Protein AF-A0A8T4PAF2-F1 (afdb_monomer_lite)

Sequence (77 aa):
MEIDIVIVPEGKGKDIVYSISSIQVPNVVTQGNSIEQAKLRLKEALELYFEEAPKEKQALIMIEQEENAPMISRMLL

Structure (mmCIF, N/CA/C/O backbone):
data_AF-A0A8T4PAF2-F1
#
_entry.id   AF-A0A8T4PAF2-F1
#
loop_
_atom_site.group_PDB
_atom_site.id
_atom_site.type_symbol
_atom_site.label_atom_id
_atom_site.label_alt_id
_atom_site.label_comp_id
_atom_site.label_asym_id
_atom_site.label_entity_id
_atom_site.label_seq_id
_atom_site.pdbx_PDB_ins_code
_atom_site.Cartn_x
_atom_site.Cartn_y
_atom_site.Cartn_z
_atom_site.occupancy
_atom_site.B_iso_or_equiv
_atom_site.auth_seq_id
_atom_site.auth_comp_id
_atom_site.auth_asym_id
_atom_site.auth_atom_id
_atom_site.pdbx_PDB_model_num
ATOM 1 N N . MET A 1 1 ? 13.076 6.221 -0.806 1.00 72.00 1 MET A N 1
ATOM 2 C CA . MET A 1 1 ? 12.123 6.649 -1.859 1.00 72.00 1 MET A CA 1
ATOM 3 C C . MET A 1 1 ? 10.887 7.149 -1.137 1.00 72.00 1 MET A C 1
ATOM 5 O O . MET A 1 1 ? 10.556 6.561 -0.107 1.00 72.00 1 MET A O 1
ATOM 9 N N . GLU A 1 2 ? 10.283 8.248 -1.577 1.00 74.31 2 GLU A N 1
ATOM 10 C CA . GLU A 1 2 ? 9.127 8.833 -0.889 1.00 74.31 2 GLU A CA 1
ATOM 11 C C . GLU A 1 2 ? 7.850 8.480 -1.648 1.00 74.31 2 GLU A C 1
ATOM 13 O O . GLU A 1 2 ? 7.527 9.086 -2.657 1.00 74.31 2 GLU A O 1
ATOM 18 N N . ILE A 1 3 ? 7.091 7.511 -1.140 1.00 80.94 3 ILE A N 1
ATOM 19 C CA . ILE A 1 3 ? 5.863 7.078 -1.808 1.00 80.94 3 ILE A CA 1
ATOM 20 C C . ILE A 1 3 ? 4.655 7.815 -1.238 1.00 80.94 3 ILE A C 1
ATOM 22 O O . ILE A 1 3 ? 4.467 7.878 -0.017 1.00 80.94 3 ILE A O 1
ATOM 26 N N . ASP A 1 4 ? 3.817 8.327 -2.138 1.00 85.19 4 ASP A N 1
ATOM 27 C CA . ASP A 1 4 ? 2.530 8.906 -1.785 1.00 85.19 4 ASP A CA 1
ATOM 28 C C . ASP A 1 4 ? 1.515 7.799 -1.527 1.00 85.19 4 ASP A C 1
ATOM 30 O O . ASP A 1 4 ? 1.367 6.846 -2.302 1.00 85.19 4 ASP A O 1
ATOM 34 N N . ILE A 1 5 ? 0.787 7.938 -0.423 1.00 88.12 5 ILE A N 1
ATOM 35 C CA . ILE A 1 5 ? -0.192 6.942 0.003 1.00 88.12 5 ILE A CA 1
ATOM 36 C C . ILE A 1 5 ? -1.585 7.540 0.151 1.00 88.12 5 ILE A C 1
ATOM 38 O O . ILE A 1 5 ? -1.769 8.676 0.594 1.00 88.12 5 ILE A O 1
ATOM 42 N N . VAL A 1 6 ? -2.585 6.721 -0.156 1.00 91.19 6 VAL A N 1
ATOM 43 C CA . VAL A 1 6 ? -3.991 6.994 0.136 1.00 91.19 6 VAL A CA 1
ATOM 44 C C . VAL A 1 6 ? -4.405 6.129 1.315 1.00 91.19 6 VAL A C 1
ATOM 46 O O . VAL A 1 6 ? -4.187 4.920 1.299 1.00 91.19 6 VAL A O 1
ATOM 49 N N . ILE A 1 7 ? -5.009 6.751 2.330 1.00 92.56 7 ILE A N 1
ATOM 50 C CA . ILE A 1 7 ? -5.524 6.082 3.528 1.00 92.56 7 ILE A CA 1
ATOM 51 C C . ILE A 1 7 ? -7.042 6.229 3.539 1.00 92.56 7 ILE A C 1
ATOM 53 O O . ILE A 1 7 ? -7.555 7.349 3.540 1.00 92.56 7 ILE A O 1
ATOM 57 N N . VAL A 1 8 ? -7.753 5.108 3.590 1.00 93.31 8 VAL A N 1
ATOM 58 C CA . VAL A 1 8 ? -9.213 5.064 3.673 1.00 93.31 8 VAL A CA 1
ATOM 59 C C . VAL A 1 8 ? -9.612 4.325 4.952 1.00 93.31 8 VAL A C 1
ATOM 61 O O . VAL A 1 8 ? -9.284 3.147 5.096 1.00 93.31 8 VAL A O 1
ATOM 64 N N . PRO A 1 9 ? -10.295 4.985 5.906 1.00 92.56 9 PRO A N 1
ATOM 65 C CA . PRO A 1 9 ? -10.892 4.294 7.037 1.00 92.56 9 PRO A CA 1
ATOM 66 C C . PRO A 1 9 ? -12.150 3.551 6.576 1.00 92.56 9 PRO A C 1
ATOM 68 O O . PRO A 1 9 ? -13.062 4.138 5.994 1.00 92.56 9 PRO A O 1
ATOM 71 N N . GLU A 1 10 ? -12.215 2.262 6.873 1.00 89.88 10 GLU A N 1
ATOM 72 C CA . GLU A 1 10 ? -13.352 1.393 6.594 1.00 89.88 10 G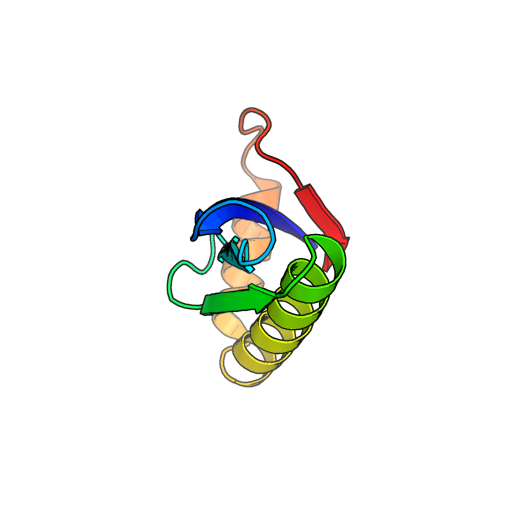LU A CA 1
ATOM 73 C C . GLU A 1 10 ? -13.969 0.920 7.913 1.00 89.88 10 GLU A C 1
ATOM 75 O O . GLU A 1 10 ? -13.258 0.639 8.873 1.00 89.88 10 GLU A O 1
ATOM 80 N N . GLY A 1 11 ? -15.299 0.821 7.973 1.00 86.81 11 GLY A N 1
ATOM 81 C CA . GLY A 1 11 ? -16.022 0.383 9.173 1.00 86.81 11 GLY A CA 1
ATOM 82 C C . GLY A 1 11 ? -16.599 1.525 10.017 1.00 86.81 11 GLY A C 1
ATOM 83 O O . GLY A 1 11 ? -16.675 2.677 9.586 1.00 86.81 11 GLY A O 1
ATOM 84 N N . LYS A 1 12 ? -17.099 1.196 11.216 1.00 83.94 12 LYS A N 1
ATOM 85 C CA . LYS A 1 12 ? -17.748 2.151 12.134 1.00 83.94 12 LYS A CA 1
ATOM 86 C C . LYS A 1 12 ? -17.308 1.916 13.578 1.00 83.94 12 LYS A C 1
ATOM 88 O O . LYS A 1 12 ? -17.277 0.787 14.054 1.00 83.94 12 LYS A O 1
ATOM 93 N N . GLY A 1 13 ? -17.061 2.999 14.315 1.00 78.38 13 GLY A N 1
ATOM 94 C CA . GLY A 1 13 ? -16.802 2.939 15.755 1.00 78.38 13 GLY A CA 1
ATOM 95 C C . GLY A 1 13 ? -15.501 2.211 16.100 1.00 78.38 13 GLY A C 1
ATOM 96 O O . GLY A 1 13 ? -14.430 2.646 15.695 1.00 78.38 13 GLY A O 1
ATOM 97 N N . LYS A 1 14 ? -15.590 1.133 16.889 1.00 78.44 14 LYS A N 1
ATOM 98 C CA . LYS A 1 14 ? -14.421 0.340 17.316 1.00 78.44 14 LYS A CA 1
ATOM 99 C C . LYS A 1 14 ? -13.924 -0.642 16.249 1.00 78.44 14 LYS A C 1
ATOM 101 O O . LYS A 1 14 ? -12.821 -1.152 16.393 1.00 78.44 14 LYS A O 1
ATOM 106 N N . ASP A 1 15 ? -14.702 -0.847 15.189 1.00 86.88 15 ASP A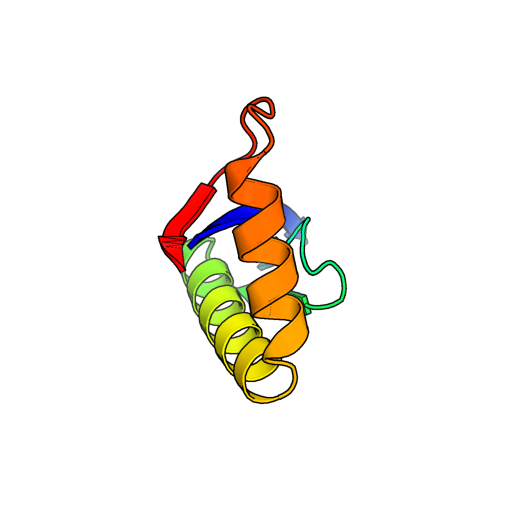 N 1
ATOM 107 C CA . ASP A 1 15 ? -14.397 -1.778 14.098 1.00 86.88 15 ASP A CA 1
ATOM 108 C C . ASP A 1 15 ? -13.785 -1.053 12.887 1.00 86.88 15 ASP A C 1
ATOM 110 O O . ASP A 1 15 ? -13.956 -1.483 11.748 1.00 86.88 15 ASP A O 1
ATOM 114 N N . ILE A 1 16 ? -13.134 0.097 13.113 1.00 91.12 16 ILE A N 1
ATOM 115 C CA . ILE A 1 16 ? -12.447 0.826 12.045 1.00 91.12 16 ILE A CA 1
ATOM 116 C C . ILE A 1 16 ? -11.146 0.102 11.702 1.00 91.12 16 ILE A C 1
ATOM 118 O O . ILE A 1 16 ? -10.284 -0.088 12.561 1.00 91.12 16 ILE A O 1
ATOM 122 N N . VAL A 1 17 ? -10.991 -0.233 10.427 1.00 93.69 17 VAL A N 1
ATOM 123 C CA . VAL A 1 17 ? -9.732 -0.670 9.824 1.00 93.69 17 VAL A CA 1
ATOM 124 C C . VAL A 1 17 ? -9.260 0.390 8.834 1.00 93.69 17 VAL A C 1
ATOM 126 O O . VAL A 1 17 ? -10.059 1.127 8.261 1.00 93.69 17 VAL A O 1
ATOM 129 N N . TYR A 1 18 ? -7.954 0.498 8.640 1.00 94.38 18 TYR A N 1
ATOM 130 C CA . TYR A 1 18 ? -7.348 1.447 7.716 1.00 94.38 18 TYR A CA 1
ATOM 131 C C . TYR A 1 18 ? -6.830 0.694 6.502 1.00 94.38 18 TYR A C 1
ATOM 133 O O . TYR A 1 18 ? -5.871 -0.069 6.621 1.00 94.38 18 TYR A O 1
ATOM 141 N N . SER A 1 19 ? -7.450 0.928 5.349 1.00 94.25 19 SER A N 1
ATOM 142 C CA . SER A 1 19 ? -6.943 0.497 4.049 1.00 94.25 19 SER A CA 1
ATOM 143 C C . SER A 1 19 ? -5.944 1.524 3.540 1.00 94.25 19 SER A C 1
ATOM 145 O O . SER A 1 19 ? -6.249 2.717 3.495 1.00 94.25 19 SER A O 1
ATOM 147 N N . ILE A 1 20 ? -4.747 1.078 3.167 1.00 93.75 20 ILE A N 1
ATOM 148 C CA . ILE A 1 20 ? -3.697 1.940 2.628 1.00 93.75 20 ILE A CA 1
ATOM 149 C C . ILE A 1 20 ? -3.186 1.365 1.312 1.00 93.75 20 ILE A C 1
ATOM 151 O O . ILE A 1 20 ? -2.920 0.168 1.202 1.00 93.75 20 ILE A O 1
ATOM 155 N N . SER A 1 21 ? -3.039 2.243 0.325 1.00 92.00 21 SER A N 1
ATOM 156 C CA . SER A 1 21 ? -2.467 1.942 -0.989 1.00 92.00 21 SER A CA 1
ATOM 157 C C . SER A 1 21 ? -1.470 3.018 -1.403 1.00 92.00 21 SER A C 1
ATOM 159 O O . SER A 1 21 ? -1.539 4.150 -0.917 1.00 92.00 21 SER A O 1
ATOM 161 N N . SER A 1 22 ? -0.541 2.663 -2.287 1.00 89.69 22 SER A N 1
ATOM 162 C CA . SER A 1 22 ? 0.353 3.617 -2.946 1.00 89.69 22 SER A CA 1
ATOM 163 C C . SER A 1 22 ? -0.316 4.192 -4.194 1.00 89.69 22 SER A C 1
ATOM 165 O O . SER A 1 22 ? -0.969 3.463 -4.935 1.00 89.69 22 SER A O 1
ATOM 167 N N . ILE A 1 23 ? -0.119 5.484 -4.464 1.00 86.12 23 ILE A N 1
ATOM 168 C CA . ILE A 1 23 ? -0.552 6.101 -5.730 1.00 86.12 23 ILE A CA 1
ATOM 169 C C . ILE A 1 23 ? 0.281 5.569 -6.899 1.00 86.12 23 ILE A C 1
ATOM 171 O O . ILE A 1 23 ? -0.242 5.286 -7.974 1.00 86.12 23 ILE A O 1
ATOM 175 N N . GLN A 1 24 ? 1.580 5.417 -6.663 1.00 85.62 24 GLN A N 1
ATOM 176 C CA . GLN A 1 24 ? 2.572 4.926 -7.607 1.00 85.62 24 GLN A CA 1
ATOM 177 C C . GLN A 1 24 ? 2.375 3.440 -7.944 1.00 85.62 24 GLN A C 1
ATOM 179 O O . GLN A 1 24 ? 2.635 3.024 -9.070 1.00 85.62 24 GLN A O 1
ATOM 184 N N . VAL A 1 25 ? 1.912 2.644 -6.973 1.00 87.50 25 VAL A N 1
ATOM 185 C CA . VAL A 1 25 ? 1.704 1.192 -7.096 1.00 87.50 25 VAL A CA 1
ATOM 186 C C . VAL A 1 25 ? 0.282 0.844 -6.618 1.00 87.50 25 VAL A C 1
ATOM 188 O O . VAL A 1 25 ? 0.096 0.284 -5.532 1.00 87.50 25 VAL A O 1
ATOM 191 N N . PRO A 1 26 ? -0.758 1.208 -7.397 1.00 84.12 26 PRO A N 1
ATOM 192 C CA . PRO A 1 26 ? -2.158 1.139 -6.959 1.00 84.12 26 PRO A CA 1
ATOM 193 C C . PRO A 1 26 ? -2.690 -0.294 -6.822 1.00 84.12 26 PRO A C 1
ATOM 195 O O . PRO A 1 26 ? -3.733 -0.523 -6.214 1.00 84.12 26 PRO A O 1
ATOM 198 N N . ASN A 1 27 ? -1.978 -1.270 -7.382 1.00 86.75 27 ASN A N 1
ATOM 199 C CA . ASN A 1 27 ? -2.247 -2.700 -7.254 1.00 86.75 27 ASN A CA 1
ATOM 200 C C . ASN A 1 27 ? -1.827 -3.282 -5.895 1.00 86.75 27 ASN A C 1
ATOM 202 O O . ASN A 1 27 ? -2.193 -4.420 -5.602 1.00 86.75 27 ASN A O 1
ATOM 206 N N . VAL A 1 28 ? -1.099 -2.533 -5.060 1.00 89.06 28 VAL A N 1
ATOM 207 C CA . VAL A 1 28 ? -0.721 -2.968 -3.711 1.00 89.06 28 VAL A CA 1
ATOM 208 C C . VAL A 1 28 ? -1.583 -2.242 -2.681 1.00 89.06 28 VAL A C 1
ATOM 210 O O . VAL A 1 28 ? -1.431 -1.046 -2.428 1.00 89.06 28 VAL A O 1
ATOM 213 N N . VAL A 1 29 ? -2.490 -3.000 -2.065 1.00 92.94 29 VAL A N 1
ATOM 214 C CA . VAL A 1 29 ? -3.392 -2.526 -1.011 1.00 92.94 29 VAL A CA 1
ATOM 215 C C . VAL A 1 29 ? -3.197 -3.388 0.227 1.00 92.94 29 VAL A C 1
ATOM 217 O O . VAL A 1 29 ? -3.203 -4.615 0.149 1.00 92.94 29 VAL A O 1
ATOM 220 N N . THR A 1 30 ? -3.046 -2.751 1.383 1.00 95.38 30 THR A N 1
ATOM 221 C CA . THR A 1 30 ? -2.935 -3.441 2.672 1.00 95.38 30 THR A CA 1
ATOM 222 C C . THR A 1 30 ? -3.883 -2.828 3.690 1.00 95.38 30 THR A C 1
ATOM 224 O O . THR A 1 30 ? -4.356 -1.705 3.523 1.00 95.38 30 THR A O 1
ATOM 227 N N . GLN A 1 31 ? -4.184 -3.578 4.748 1.00 95.12 31 GLN A N 1
ATOM 228 C CA . GLN A 1 31 ? -5.092 -3.143 5.806 1.00 95.12 31 GLN A CA 1
ATOM 229 C C . GLN A 1 31 ? -4.446 -3.298 7.178 1.00 95.12 31 GLN A C 1
ATOM 231 O O . GLN A 1 31 ? -3.623 -4.192 7.384 1.00 95.12 31 GLN A O 1
ATOM 236 N N . GLY A 1 32 ? -4.850 -2.474 8.141 1.00 94.31 32 GLY A N 1
ATOM 237 C CA . GLY A 1 32 ? -4.423 -2.583 9.535 1.00 94.31 32 GLY A CA 1
ATOM 238 C C . GLY A 1 32 ? -5.422 -1.965 10.505 1.00 94.31 32 GLY A C 1
ATOM 239 O O . GLY A 1 32 ? -6.203 -1.092 10.144 1.00 94.31 32 GLY A O 1
ATOM 240 N N . ASN A 1 33 ? -5.375 -2.403 11.761 1.00 94.00 33 ASN A N 1
ATOM 241 C CA . ASN A 1 33 ? -6.228 -1.878 12.833 1.00 94.00 33 ASN A CA 1
ATOM 242 C C . ASN A 1 33 ? -5.731 -0.516 13.357 1.00 94.00 33 ASN A C 1
ATOM 244 O O . ASN A 1 33 ? -6.417 0.155 14.123 1.00 94.00 33 ASN A O 1
ATOM 248 N N . SER A 1 34 ? -4.530 -0.102 12.946 1.00 94.06 34 SER A N 1
ATOM 249 C CA .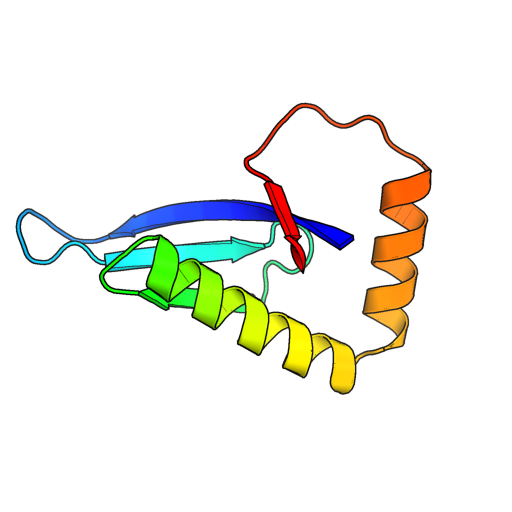 SER A 1 34 ? -4.015 1.257 13.095 1.00 94.06 34 SER A CA 1
ATOM 250 C C . SER A 1 34 ? -3.349 1.706 11.797 1.00 94.06 34 SER A C 1
ATOM 252 O O . SER A 1 34 ? -2.957 0.878 10.966 1.00 94.06 34 SER A O 1
ATOM 254 N N . ILE A 1 35 ? -3.189 3.019 11.639 1.00 92.00 35 ILE A N 1
ATOM 255 C CA . ILE A 1 35 ? -2.506 3.608 10.484 1.00 92.00 35 ILE A CA 1
ATOM 256 C C . ILE A 1 35 ? -1.059 3.105 10.408 1.00 92.00 35 ILE A C 1
ATOM 258 O O . ILE A 1 35 ? -0.577 2.770 9.332 1.00 92.00 35 ILE A O 1
ATOM 262 N N . GLU A 1 36 ? -0.369 3.005 11.541 1.00 93.44 36 GLU A N 1
ATOM 263 C CA . GLU A 1 36 ? 1.017 2.543 11.641 1.00 93.44 36 GLU A CA 1
ATOM 264 C C . GLU A 1 36 ? 1.152 1.082 11.213 1.00 93.44 36 GLU A C 1
ATOM 266 O O . GLU A 1 36 ? 2.062 0.747 10.459 1.00 93.44 36 GLU A O 1
ATOM 271 N N . GLN A 1 37 ? 0.224 0.219 11.641 1.00 95.50 37 GLN A N 1
ATOM 272 C CA . GLN A 1 37 ? 0.220 -1.183 11.233 1.00 95.50 37 GLN A CA 1
ATOM 273 C C . GLN A 1 37 ? -0.026 -1.320 9.728 1.00 95.50 37 GLN A C 1
ATOM 275 O O . GLN A 1 37 ? 0.651 -2.102 9.063 1.00 95.50 37 GLN A O 1
ATOM 280 N N . ALA A 1 38 ? -0.986 -0.567 9.190 1.00 94.19 38 ALA A N 1
ATOM 281 C CA . ALA A 1 38 ? -1.285 -0.585 7.765 1.00 94.19 38 ALA A CA 1
ATOM 282 C C . ALA A 1 38 ? -0.102 -0.050 6.934 1.00 94.19 38 ALA A C 1
ATOM 284 O O . ALA A 1 38 ? 0.254 -0.648 5.925 1.00 94.19 38 ALA A O 1
ATOM 285 N N . LYS A 1 39 ? 0.581 1.008 7.395 1.00 93.62 39 LYS A N 1
ATOM 286 C CA . LYS A 1 39 ? 1.803 1.531 6.757 1.00 93.62 39 LYS A CA 1
ATOM 287 C C . LYS A 1 39 ? 2.941 0.515 6.760 1.00 93.62 39 LYS A C 1
ATOM 289 O O . LYS A 1 39 ? 3.593 0.344 5.736 1.00 93.62 39 LYS A O 1
ATOM 294 N N . LEU A 1 40 ? 3.169 -0.165 7.886 1.00 95.31 40 LEU A N 1
ATOM 295 C CA . LEU A 1 40 ? 4.206 -1.194 7.986 1.00 95.31 40 LEU A CA 1
ATOM 296 C C . LEU A 1 40 ? 3.950 -2.333 6.991 1.00 95.31 40 LEU A C 1
ATOM 298 O O . LEU A 1 40 ? 4.845 -2.700 6.239 1.00 95.31 40 LEU A O 1
ATOM 302 N N . ARG A 1 41 ? 2.708 -2.823 6.924 1.00 95.56 41 ARG A N 1
ATOM 303 C CA . ARG A 1 41 ? 2.307 -3.860 5.962 1.00 95.56 41 ARG A CA 1
ATOM 304 C C . ARG A 1 41 ? 2.455 -3.395 4.518 1.00 95.56 41 ARG A C 1
ATOM 306 O O . ARG A 1 41 ? 2.915 -4.165 3.683 1.00 95.56 41 ARG A O 1
ATOM 313 N N . LEU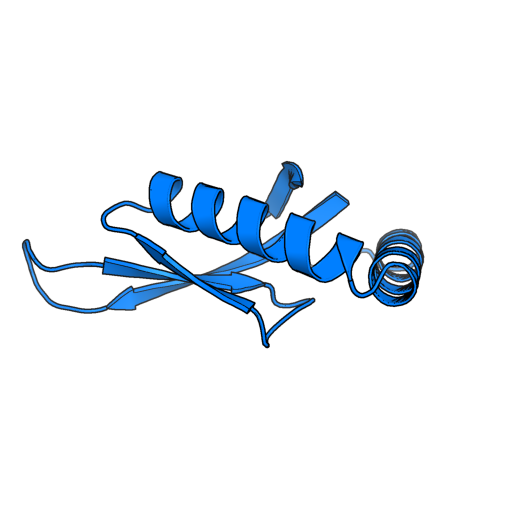 A 1 42 ? 2.085 -2.148 4.216 1.00 95.00 42 LEU A N 1
ATOM 314 C CA . LEU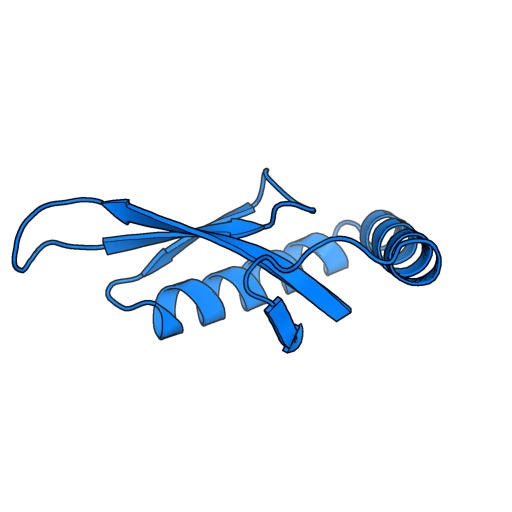 A 1 42 ? 2.270 -1.584 2.880 1.00 95.00 42 LEU A CA 1
ATOM 315 C C . LEU A 1 42 ? 3.751 -1.527 2.505 1.00 95.00 42 LEU A C 1
ATOM 317 O O . LEU A 1 42 ? 4.102 -1.873 1.382 1.00 95.00 42 LEU A O 1
ATOM 321 N N . LYS A 1 43 ? 4.617 -1.121 3.439 1.00 93.69 43 LYS A N 1
ATOM 322 C CA . LYS A 1 43 ? 6.064 -1.109 3.224 1.00 93.69 43 LYS A CA 1
ATOM 323 C C . LYS A 1 43 ? 6.584 -2.507 2.879 1.00 93.69 43 LYS A C 1
ATOM 325 O O . LYS A 1 43 ? 7.222 -2.654 1.844 1.00 93.69 43 LYS A O 1
ATOM 330 N N . GLU A 1 44 ? 6.252 -3.516 3.682 1.00 94.62 44 GLU A N 1
ATOM 331 C CA . GLU A 1 44 ? 6.653 -4.911 3.435 1.00 94.62 44 GLU A CA 1
ATOM 332 C C . GLU A 1 44 ? 6.141 -5.420 2.075 1.00 94.62 44 GLU A C 1
ATOM 334 O O . GLU A 1 44 ? 6.883 -6.029 1.308 1.00 94.62 44 GLU A O 1
ATOM 339 N N . ALA A 1 45 ? 4.882 -5.127 1.734 1.00 93.31 45 ALA A N 1
ATOM 340 C CA . ALA A 1 45 ? 4.293 -5.536 0.462 1.00 93.31 45 ALA A CA 1
ATOM 341 C C . ALA A 1 45 ? 4.974 -4.872 -0.747 1.00 93.31 45 ALA A C 1
ATOM 343 O O . ALA A 1 45 ? 5.181 -5.520 -1.771 1.00 93.31 45 ALA A O 1
ATOM 344 N N . LEU A 1 46 ? 5.341 -3.592 -0.634 1.00 92.00 46 LEU A N 1
ATOM 345 C CA . LEU A 1 46 ? 6.060 -2.869 -1.684 1.00 92.00 46 LEU A CA 1
ATOM 346 C C . LEU A 1 46 ? 7.513 -3.336 -1.811 1.00 92.00 46 LEU A C 1
ATOM 348 O O . LEU A 1 46 ? 8.022 -3.423 -2.925 1.00 92.00 46 LEU A O 1
ATOM 352 N N . GLU A 1 47 ? 8.182 -3.664 -0.704 1.00 91.75 47 GLU A N 1
ATOM 353 C CA . GLU A 1 47 ? 9.519 -4.268 -0.736 1.00 91.75 47 GLU A CA 1
ATOM 354 C C . GLU A 1 47 ? 9.500 -5.584 -1.522 1.00 91.75 47 GLU A C 1
ATOM 356 O O . GLU A 1 47 ? 10.263 -5.717 -2.478 1.00 91.75 47 GLU A O 1
ATOM 361 N N . LEU A 1 48 ? 8.556 -6.481 -1.214 1.00 92.31 48 LEU A N 1
ATOM 362 C CA . LEU A 1 48 ? 8.362 -7.736 -1.950 1.00 92.31 48 LEU A CA 1
ATOM 363 C C . LEU A 1 48 ? 8.022 -7.499 -3.428 1.00 92.31 48 LEU A C 1
ATOM 365 O O . LEU A 1 48 ? 8.619 -8.111 -4.311 1.00 92.31 48 LEU A O 1
ATOM 369 N N . TYR A 1 49 ? 7.112 -6.565 -3.715 1.00 89.44 49 TYR A N 1
ATOM 370 C CA . TYR A 1 49 ? 6.756 -6.198 -5.086 1.00 89.44 49 TYR A CA 1
ATOM 371 C C . TYR A 1 49 ? 7.983 -5.787 -5.905 1.00 89.44 49 TYR A C 1
ATOM 373 O O . TYR A 1 49 ? 8.182 -6.234 -7.034 1.00 89.44 49 TYR A O 1
ATOM 381 N N . PHE A 1 50 ? 8.841 -4.944 -5.332 1.00 89.38 50 PHE A N 1
ATOM 382 C CA . PHE A 1 50 ? 10.027 -4.458 -6.023 1.00 89.38 50 PHE A CA 1
ATOM 383 C C . PHE A 1 50 ? 11.170 -5.475 -6.090 1.00 89.38 50 PHE A C 1
ATOM 385 O O . PHE A 1 50 ? 12.024 -5.341 -6.969 1.00 89.38 50 PHE A O 1
ATOM 392 N N . GLU A 1 51 ? 11.210 -6.466 -5.199 1.00 89.31 51 GLU A N 1
ATOM 393 C CA . GLU A 1 51 ? 12.099 -7.623 -5.345 1.00 89.31 51 GLU A CA 1
ATOM 394 C C . GLU A 1 51 ? 11.724 -8.450 -6.581 1.00 89.31 51 GLU A C 1
ATOM 396 O O . GLU A 1 51 ? 12.606 -8.848 -7.344 1.00 89.31 51 GLU A O 1
ATOM 401 N N . GLU A 1 52 ? 10.426 -8.642 -6.829 1.00 88.12 52 GLU A N 1
ATOM 402 C CA . GLU A 1 52 ? 9.926 -9.359 -8.007 1.00 88.12 52 GLU A CA 1
ATOM 403 C C . GLU A 1 52 ? 9.996 -8.514 -9.294 1.00 88.12 52 GLU A C 1
ATOM 405 O O . GLU A 1 52 ? 10.270 -9.041 -10.377 1.00 88.12 52 GLU A O 1
ATOM 410 N N . ALA A 1 53 ? 9.810 -7.193 -9.187 1.00 87.00 53 ALA A N 1
ATOM 411 C CA . ALA A 1 53 ? 9.767 -6.248 -10.307 1.00 87.00 53 ALA A CA 1
ATOM 412 C C . ALA A 1 53 ? 10.796 -5.095 -10.178 1.00 87.00 53 ALA A C 1
ATOM 414 O O . ALA A 1 53 ? 10.434 -3.913 -10.134 1.00 87.00 53 ALA A O 1
ATOM 415 N N . PRO A 1 54 ? 12.116 -5.374 -10.202 1.00 83.44 54 PRO A N 1
ATOM 416 C CA . PRO A 1 54 ? 13.151 -4.367 -9.929 1.00 83.44 54 PRO A CA 1
ATOM 417 C C . PRO A 1 54 ? 13.207 -3.223 -10.956 1.00 83.44 54 PRO A C 1
ATOM 419 O O . PRO A 1 54 ? 13.664 -2.125 -10.637 1.00 83.44 54 PRO A O 1
ATOM 422 N N . LYS A 1 55 ? 12.734 -3.449 -12.190 1.00 83.69 55 LYS A N 1
ATOM 423 C CA . LYS A 1 55 ? 12.676 -2.413 -13.239 1.00 83.69 55 LYS A CA 1
ATOM 424 C C . LYS A 1 55 ? 11.627 -1.341 -12.945 1.00 83.69 55 LYS A C 1
ATOM 426 O O . LYS A 1 55 ? 11.840 -0.181 -13.283 1.00 83.69 55 LYS A O 1
ATOM 431 N N . GLU A 1 56 ? 10.530 -1.707 -12.293 1.00 79.44 56 GLU A N 1
ATOM 432 C CA . GLU A 1 56 ? 9.479 -0.757 -11.925 1.00 79.44 56 GLU A CA 1
ATOM 433 C C . GLU A 1 56 ? 9.934 0.158 -10.793 1.00 79.44 56 GLU A C 1
ATOM 435 O O . GLU A 1 56 ? 9.719 1.367 -10.847 1.00 79.44 56 GLU A O 1
ATOM 440 N N . LYS A 1 57 ? 10.693 -0.391 -9.834 1.00 78.88 57 LYS A N 1
ATOM 441 C CA . LYS A 1 57 ? 11.380 0.405 -8.810 1.00 78.88 57 LYS A CA 1
ATOM 442 C C . LYS A 1 57 ? 12.284 1.469 -9.438 1.00 78.88 57 LYS A C 1
ATOM 444 O O . LYS A 1 57 ? 12.290 2.613 -8.999 1.00 78.88 57 LYS A O 1
ATOM 449 N N . GLN A 1 58 ? 13.054 1.100 -10.464 1.00 76.44 58 GLN A N 1
ATOM 450 C CA . GLN A 1 58 ? 13.942 2.041 -11.155 1.00 76.44 58 GLN A CA 1
ATOM 451 C C . GLN A 1 58 ? 13.164 3.131 -11.897 1.00 76.44 58 GLN A C 1
ATOM 453 O O . GLN A 1 58 ? 13.549 4.294 -11.818 1.00 76.44 58 GLN A O 1
ATOM 458 N N . ALA A 1 59 ? 12.066 2.776 -12.568 1.00 76.56 59 ALA A N 1
ATOM 459 C CA . ALA A 1 59 ? 11.212 3.744 -13.252 1.00 76.56 59 ALA A CA 1
ATOM 460 C C . ALA A 1 59 ? 10.612 4.769 -12.274 1.00 76.56 59 ALA A C 1
ATOM 462 O O . ALA A 1 59 ? 10.635 5.964 -12.551 1.00 76.56 59 ALA A O 1
ATOM 463 N N . LEU A 1 60 ? 10.159 4.320 -11.100 1.00 73.69 60 LEU A N 1
ATOM 464 C CA . LEU A 1 60 ? 9.625 5.199 -10.056 1.00 73.69 60 LEU A CA 1
ATOM 465 C C . LEU A 1 60 ? 10.673 6.167 -9.500 1.00 73.69 60 LEU A C 1
ATOM 467 O O . LEU A 1 60 ? 10.398 7.357 -9.368 1.00 73.69 60 LEU A O 1
ATOM 471 N N . ILE A 1 61 ? 11.891 5.682 -9.248 1.00 69.56 61 ILE A N 1
ATOM 472 C CA . ILE A 1 61 ? 13.005 6.525 -8.788 1.00 69.56 61 ILE A CA 1
ATOM 473 C C . ILE A 1 61 ? 13.376 7.585 -9.837 1.00 69.56 61 ILE A C 1
ATOM 475 O O . ILE A 1 61 ? 13.747 8.695 -9.466 1.00 69.56 61 ILE A O 1
ATOM 479 N N . MET A 1 62 ? 13.295 7.265 -11.135 1.00 61.53 62 MET A N 1
ATOM 480 C CA . MET A 1 62 ? 13.562 8.241 -12.200 1.00 61.53 62 MET A CA 1
ATOM 481 C C . MET A 1 62 ? 12.477 9.323 -12.277 1.00 61.53 62 MET A C 1
ATOM 483 O O . MET A 1 62 ? 12.814 10.488 -12.452 1.00 61.53 62 MET A O 1
ATOM 487 N N . ILE A 1 63 ? 11.203 8.965 -12.083 1.00 61.94 63 ILE A N 1
ATOM 488 C CA . ILE A 1 63 ? 10.077 9.916 -12.096 1.00 61.94 63 ILE A CA 1
ATOM 489 C C . ILE A 1 63 ? 10.138 10.877 -10.894 1.00 61.94 63 ILE A C 1
ATOM 491 O O . ILE A 1 63 ? 9.928 12.076 -11.065 1.00 61.94 63 ILE A O 1
ATOM 495 N N . GLU A 1 64 ? 10.495 10.396 -9.694 1.00 56.91 64 GLU A N 1
ATOM 496 C CA . GLU A 1 64 ? 10.691 11.257 -8.507 1.00 56.91 64 GLU A CA 1
ATOM 497 C C . GLU A 1 64 ? 11.768 12.338 -8.715 1.00 56.91 64 GLU A C 1
ATOM 499 O O . GLU A 1 64 ? 11.724 13.385 -8.071 1.00 56.91 64 GLU A O 1
ATOM 504 N N . GLN A 1 65 ? 12.742 12.110 -9.603 1.00 56.59 65 GLN A N 1
ATOM 505 C CA . GLN A 1 65 ? 13.793 13.090 -9.890 1.00 56.59 65 GLN A CA 1
ATOM 506 C C . GLN A 1 65 ? 13.330 14.217 -10.829 1.00 56.59 65 GLN A C 1
ATOM 508 O O . GLN A 1 65 ? 14.021 15.234 -10.916 1.00 56.59 65 GLN A O 1
ATOM 513 N N . GLU A 1 66 ? 12.180 14.072 -11.502 1.00 50.97 66 GLU A N 1
ATOM 514 C CA . GLU A 1 66 ? 11.704 15.015 -12.525 1.00 50.97 66 GLU A CA 1
ATOM 515 C C . GLU A 1 66 ? 10.538 15.930 -12.086 1.00 50.97 66 GLU A C 1
ATOM 517 O O . GLU A 1 66 ? 10.381 16.994 -12.686 1.00 50.97 66 GLU A O 1
ATOM 522 N N . GLU A 1 67 ? 9.766 15.628 -11.026 1.00 47.34 67 GLU A N 1
ATOM 523 C CA . GLU A 1 67 ? 8.586 16.440 -10.648 1.00 47.34 67 GLU A CA 1
ATOM 524 C C . GLU A 1 67 ? 8.533 16.960 -9.192 1.00 47.34 67 GLU A C 1
ATOM 526 O O . GLU A 1 67 ? 8.610 16.221 -8.214 1.00 47.34 67 GLU A O 1
ATOM 531 N N . ASN A 1 68 ? 8.261 18.269 -9.059 1.00 49.19 68 ASN A N 1
ATOM 532 C CA . ASN A 1 68 ? 7.735 18.922 -7.852 1.00 49.19 68 ASN A CA 1
ATOM 533 C C . ASN A 1 68 ? 6.194 18.786 -7.825 1.00 49.19 68 ASN A C 1
ATOM 535 O O . ASN A 1 68 ? 5.491 19.705 -8.252 1.00 49.19 68 ASN A O 1
ATOM 539 N N . ALA A 1 69 ? 5.650 17.666 -7.343 1.00 46.62 69 ALA A N 1
ATOM 540 C CA . ALA A 1 69 ? 4.197 17.475 -7.213 1.00 46.62 69 ALA A CA 1
ATOM 541 C C . ALA A 1 69 ? 3.642 17.958 -5.842 1.00 46.62 69 ALA A C 1
ATOM 543 O O . ALA A 1 69 ? 4.362 17.922 -4.836 1.00 46.62 69 ALA A O 1
ATOM 544 N N . PRO A 1 70 ? 2.375 18.436 -5.761 1.00 38.97 70 PRO A N 1
ATOM 545 C CA . PRO A 1 70 ? 1.791 18.979 -4.532 1.00 38.97 70 PRO A CA 1
ATOM 546 C C . PRO A 1 70 ? 1.510 17.889 -3.483 1.00 38.97 70 PRO A C 1
ATOM 548 O O . PRO A 1 70 ? 1.099 16.782 -3.813 1.00 38.97 70 PRO A O 1
ATOM 551 N N . MET A 1 71 ? 1.709 18.228 -2.205 1.00 45.16 71 MET A N 1
ATOM 552 C CA . MET A 1 71 ? 1.777 17.287 -1.077 1.00 45.16 71 MET A CA 1
ATOM 553 C C . MET A 1 71 ? 0.530 16.403 -0.878 1.00 45.16 71 MET A C 1
ATOM 555 O O . MET A 1 71 ? -0.515 16.873 -0.423 1.00 45.16 71 MET A O 1
ATOM 559 N N . ILE A 1 72 ? 0.723 15.097 -1.077 1.00 52.34 72 ILE A N 1
ATOM 560 C CA . ILE A 1 72 ? -0.010 13.988 -0.450 1.00 52.34 72 ILE A CA 1
ATOM 561 C C . ILE A 1 72 ? 0.920 13.386 0.630 1.00 52.34 72 ILE A C 1
ATOM 563 O O . ILE A 1 72 ? 2.120 13.663 0.657 1.00 52.34 72 ILE A O 1
ATOM 567 N N . SER A 1 73 ? 0.378 12.687 1.634 1.00 54.38 73 SER A N 1
ATOM 568 C CA . SER A 1 73 ? 1.172 12.192 2.772 1.00 54.38 73 SER A CA 1
ATOM 569 C C . SER A 1 73 ? 2.290 11.250 2.304 1.00 54.38 73 SER A C 1
ATOM 571 O O . SER A 1 73 ? 2.012 10.261 1.630 1.00 54.38 73 SER A O 1
ATOM 573 N N . ARG A 1 74 ? 3.536 11.549 2.699 1.00 58.09 74 ARG A N 1
ATOM 574 C CA . ARG A 1 74 ? 4.736 10.811 2.284 1.00 58.09 74 ARG A CA 1
ATOM 575 C C . ARG A 1 74 ? 5.072 9.671 3.239 1.00 58.09 74 ARG A C 1
ATOM 577 O O . ARG A 1 74 ? 5.072 9.850 4.461 1.00 58.09 74 ARG A O 1
ATOM 584 N N . MET A 1 75 ? 5.407 8.512 2.681 1.00 67.06 75 MET A N 1
ATOM 585 C CA . MET A 1 75 ? 5.966 7.374 3.406 1.00 67.06 75 MET A CA 1
ATOM 586 C C . MET A 1 75 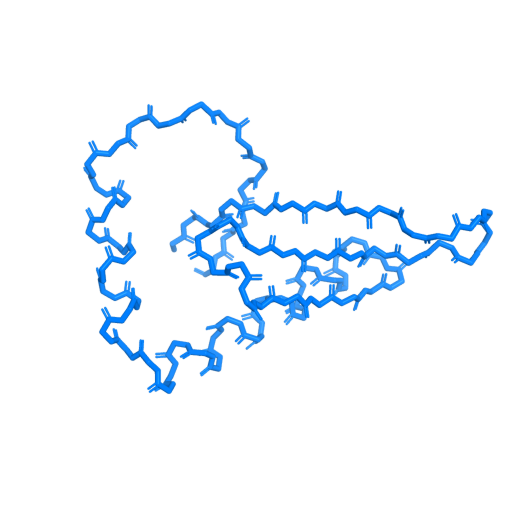? 7.396 7.107 2.934 1.00 67.06 75 MET A C 1
ATOM 588 O O . MET A 1 75 ? 7.640 6.963 1.738 1.00 67.06 75 MET A O 1
ATOM 592 N N . LEU A 1 76 ? 8.335 7.015 3.880 1.00 63.03 76 LEU A N 1
ATOM 593 C CA . LEU A 1 76 ? 9.712 6.635 3.580 1.00 63.03 76 LEU A CA 1
ATOM 594 C C . LEU A 1 76 ? 9.806 5.109 3.465 1.00 63.03 76 LEU A C 1
ATOM 596 O O . LEU A 1 76 ? 9.653 4.399 4.466 1.00 63.03 76 LEU A O 1
ATOM 600 N N . LEU A 1 77 ? 10.062 4.631 2.247 1.00 57.94 77 LEU A N 1
ATOM 601 C CA . LEU A 1 77 ? 10.516 3.264 1.986 1.00 57.94 77 LEU A CA 1
ATOM 602 C C . LEU A 1 77 ? 12.010 3.140 2.246 1.00 57.94 77 LEU A C 1
ATOM 604 O O . LEU A 1 77 ? 12.783 3.874 1.576 1.00 57.94 77 LEU A O 1
#

pLDDT: mean 81.22, std 15.4, range [38.97, 95.56]

Foldseek 3Di:
DKFFKDWDWDDDDQPTKIWMATPLGRVQIAIGSDPVRRLVVSVVSVVVVCVVVVVSVVVVVVVVVPDPDDDGDIDDD

Radius of gyration: 13.28 Å; chains: 1; bounding box: 32×28×31 Å

Secondary structure (DSSP, 8-state):
-EEEEEEEEESSGGG-EEEEEESSSTT-EEEESSHHHHHHHHHHHHHHHHHH-HHHHHHHHHHHTT-------EEE-